Protein AF-A0A8I3A136-F1 (afdb_monomer_lite)

pLDDT: mean 84.61, std 18.62, range [38.88, 98.62]

Radius of gyration: 19.97 Å; chains: 1; bounding box: 68×51×48 Å

Sequence (182 aa):
MIVSCSNGNMYAFGVDGEDNEHCSEMWSAKNDVLVTDGSQRLMHYYNNSMSAVGVSRLRLDDQENIPSAGVVVAFAPYSEDDKTDDYFYLAVDPNEQVFYLLVCDFEDNSGSKIFLAKDPEDGAAMLMSEDLQYTVTGGKVTGCYPLTLMQGEYAAGDDYTTLSEASDSEEWDLEDDWFEEE

Secondary structure (DSSP, 8-state):
-EEEETTSBEEE--TTPPP-TTEE--EEEETTEEEEETT-PEEEEEHHHHHHHSEEEEEEE-TTTS-TTEEE-EEEEE-S-TT-S--EEEEE-TT--EEEEEEEEETT---EEEEEESSHHHHHHHHTSGGGIIIIISS-EEEEEE--B-PPP--TT-STTS--TT----------------

Structure (mmCIF, N/CA/C/O backbone):
data_AF-A0A8I3A136-F1
#
_entry.id   AF-A0A8I3A136-F1
#
loop_
_atom_site.group_PDB
_atom_site.id
_atom_site.type_symbol
_atom_site.label_atom_id
_atom_site.label_alt_id
_atom_site.label_comp_id
_atom_site.label_asym_id
_atom_site.label_entity_id
_atom_site.label_seq_id
_atom_site.pdbx_PDB_ins_code
_atom_site.Cartn_x
_atom_site.Cartn_y
_atom_site.Cartn_z
_atom_site.occupancy
_atom_site.B_iso_or_equiv
_atom_site.auth_seq_id
_atom_site.auth_comp_id
_atom_site.auth_asym_id
_atom_site.auth_atom_id
_atom_site.pdbx_PDB_model_num
ATOM 1 N N . MET A 1 1 ? 4.370 11.077 -7.916 1.00 85.06 1 MET A N 1
ATOM 2 C CA . MET A 1 1 ? 5.533 10.433 -7.272 1.00 85.06 1 MET A CA 1
ATOM 3 C C . MET A 1 1 ? 5.076 9.698 -6.020 1.00 85.06 1 MET A C 1
ATOM 5 O O . MET A 1 1 ? 4.075 10.109 -5.438 1.00 85.06 1 MET A O 1
ATOM 9 N N . ILE A 1 2 ? 5.776 8.629 -5.622 1.00 90.69 2 ILE A N 1
ATOM 10 C CA . ILE A 1 2 ? 5.591 7.999 -4.310 1.00 90.69 2 ILE A CA 1
ATOM 11 C C . ILE A 1 2 ? 6.786 8.276 -3.404 1.00 90.69 2 ILE A C 1
ATOM 13 O O . ILE A 1 2 ? 7.933 8.172 -3.833 1.00 90.69 2 ILE A O 1
ATOM 17 N N . VAL A 1 3 ? 6.504 8.600 -2.148 1.00 92.56 3 VAL A N 1
ATOM 18 C CA . VAL A 1 3 ? 7.525 8.885 -1.136 1.00 92.56 3 VAL A CA 1
ATOM 19 C C . VAL A 1 3 ? 7.260 8.069 0.119 1.00 92.56 3 VAL A C 1
ATOM 21 O O . VAL A 1 3 ? 6.113 7.760 0.460 1.00 92.56 3 VAL A O 1
ATOM 24 N N . SER A 1 4 ? 8.333 7.721 0.815 1.00 94.50 4 SER A N 1
ATOM 25 C CA . SER A 1 4 ? 8.285 7.129 2.149 1.00 94.50 4 SER A CA 1
ATOM 26 C C . SER A 1 4 ? 8.557 8.212 3.185 1.00 94.50 4 SER A C 1
ATOM 28 O O . SER A 1 4 ? 9.387 9.079 2.947 1.00 94.50 4 SER A O 1
ATOM 30 N N . CYS A 1 5 ? 7.891 8.182 4.338 1.00 93.31 5 CYS A N 1
ATOM 31 C CA . CYS A 1 5 ? 8.156 9.157 5.402 1.00 93.31 5 CYS A CA 1
ATOM 32 C C . CYS A 1 5 ? 8.587 8.488 6.709 1.00 93.31 5 CYS A C 1
ATOM 34 O O . CYS A 1 5 ? 8.329 7.303 6.934 1.00 93.31 5 CYS A O 1
ATOM 36 N N . SER A 1 6 ? 9.238 9.236 7.600 1.00 93.06 6 SER A N 1
ATOM 37 C CA . SER A 1 6 ? 9.764 8.765 8.893 1.00 93.06 6 SER A CA 1
ATOM 38 C C . SER A 1 6 ? 8.687 8.145 9.786 1.00 93.06 6 SER A C 1
ATOM 40 O O . SER A 1 6 ? 8.954 7.222 10.548 1.00 93.06 6 SER A O 1
ATOM 42 N N . ASN A 1 7 ? 7.432 8.569 9.618 1.00 92.69 7 ASN A N 1
ATOM 43 C CA . ASN A 1 7 ? 6.283 7.995 10.309 1.00 92.69 7 ASN A CA 1
ATOM 44 C C . ASN A 1 7 ? 5.901 6.585 9.826 1.00 92.69 7 ASN A C 1
ATOM 46 O O . ASN A 1 7 ? 4.939 6.034 10.355 1.00 92.69 7 ASN A O 1
ATOM 50 N N . GLY A 1 8 ? 6.592 6.029 8.826 1.00 94.69 8 GLY A N 1
ATOM 51 C CA . GLY A 1 8 ? 6.413 4.689 8.261 1.00 94.69 8 GLY A CA 1
ATOM 52 C C . GLY A 1 8 ? 5.266 4.562 7.255 1.00 94.69 8 GLY A C 1
ATOM 53 O O . GLY A 1 8 ? 4.931 3.450 6.862 1.00 94.69 8 GLY A O 1
ATOM 54 N N . ASN A 1 9 ? 4.615 5.660 6.863 1.00 95.25 9 ASN A N 1
ATOM 55 C CA . ASN A 1 9 ? 3.619 5.648 5.790 1.00 95.25 9 ASN A CA 1
ATOM 56 C C . ASN A 1 9 ? 4.279 5.887 4.428 1.00 95.25 9 ASN A C 1
ATOM 58 O O . ASN A 1 9 ? 5.312 6.555 4.325 1.00 95.25 9 ASN A O 1
ATOM 62 N N . MET A 1 10 ? 3.609 5.391 3.390 1.00 94.88 10 MET A N 1
ATOM 63 C CA . MET A 1 10 ? 3.843 5.786 2.005 1.00 94.88 10 MET A CA 1
ATOM 64 C C . MET A 1 10 ? 2.764 6.749 1.552 1.00 94.88 10 MET A C 1
ATOM 66 O O . MET A 1 10 ? 1.581 6.549 1.852 1.00 94.88 10 MET A O 1
ATOM 70 N N . TYR A 1 11 ? 3.181 7.744 0.786 1.00 94.00 11 TYR A N 1
ATOM 71 C CA . TYR A 1 11 ? 2.300 8.768 0.260 1.00 94.00 11 TYR A CA 1
ATOM 72 C C . TYR A 1 11 ? 2.483 8.936 -1.238 1.00 94.00 11 TYR A C 1
ATOM 74 O O . TYR A 1 11 ? 3.567 8.700 -1.773 1.00 94.00 11 TYR A O 1
ATOM 82 N N . ALA A 1 12 ? 1.415 9.373 -1.895 1.00 91.31 12 ALA A N 1
ATOM 83 C CA . ALA A 1 12 ? 1.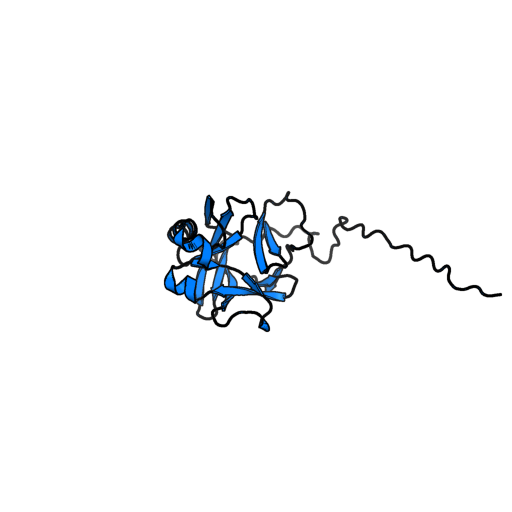449 9.813 -3.277 1.00 91.31 12 ALA A CA 1
ATOM 84 C C . ALA A 1 12 ? 1.290 11.336 -3.332 1.00 91.31 12 ALA A C 1
ATOM 86 O O . ALA A 1 12 ? 0.361 11.887 -2.744 1.00 91.31 12 ALA A O 1
ATOM 87 N N . PHE A 1 13 ? 2.182 11.999 -4.066 1.00 83.94 13 PHE A N 1
ATOM 88 C CA . PHE A 1 13 ? 2.153 13.446 -4.282 1.00 83.94 13 PHE A CA 1
ATOM 89 C C . PHE A 1 13 ? 2.316 13.787 -5.766 1.00 83.94 13 PHE A C 1
ATOM 91 O O . PHE A 1 13 ? 2.855 12.996 -6.555 1.00 83.94 13 PHE A O 1
ATOM 98 N N . GLY A 1 14 ? 1.844 14.976 -6.148 1.00 78.62 14 GLY A N 1
ATOM 99 C CA . GLY A 1 14 ? 2.209 15.588 -7.424 1.00 78.62 14 GLY A CA 1
ATOM 100 C C . GLY A 1 14 ? 3.710 15.878 -7.467 1.00 78.62 14 GLY A C 1
ATOM 101 O O . GLY A 1 14 ? 4.320 16.094 -6.427 1.00 78.62 14 GLY A O 1
ATOM 102 N N . VAL A 1 15 ? 4.301 15.852 -8.661 1.00 70.44 15 VAL A N 1
ATOM 103 C CA . VAL A 1 15 ? 5.747 16.085 -8.853 1.00 70.44 15 VAL A CA 1
ATOM 104 C C . VAL A 1 15 ? 6.178 17.514 -8.508 1.00 70.44 15 VAL A C 1
ATOM 106 O O . VAL A 1 15 ? 7.319 17.717 -8.132 1.00 70.44 15 VAL A O 1
ATOM 109 N N . ASP A 1 16 ? 5.254 18.475 -8.559 1.00 71.69 16 ASP A N 1
ATOM 110 C CA . ASP A 1 16 ? 5.488 19.881 -8.196 1.00 71.69 16 ASP A CA 1
ATOM 111 C C . ASP A 1 16 ? 5.168 20.170 -6.712 1.00 71.69 16 ASP A C 1
ATOM 113 O O . ASP A 1 16 ? 4.815 21.294 -6.347 1.00 71.69 16 ASP A O 1
ATOM 117 N N . GLY A 1 17 ? 5.162 19.134 -5.868 1.00 67.44 17 GLY A N 1
ATOM 118 C CA . GLY A 1 17 ? 4.878 19.256 -4.439 1.00 67.44 17 GLY A CA 1
ATOM 119 C C . GLY A 1 17 ? 6.014 19.931 -3.670 1.00 67.44 17 GLY A C 1
ATOM 120 O O . GLY A 1 17 ? 7.161 19.911 -4.099 1.00 67.44 17 GLY A O 1
ATOM 121 N N . GLU A 1 18 ? 5.693 20.522 -2.516 1.00 71.56 18 GLU A N 1
ATOM 122 C CA . GLU A 1 18 ? 6.720 21.006 -1.588 1.00 71.56 18 GLU A CA 1
ATOM 123 C C . GLU A 1 18 ? 7.470 19.826 -0.960 1.00 71.56 18 GLU A C 1
ATOM 125 O O . GLU A 1 18 ? 6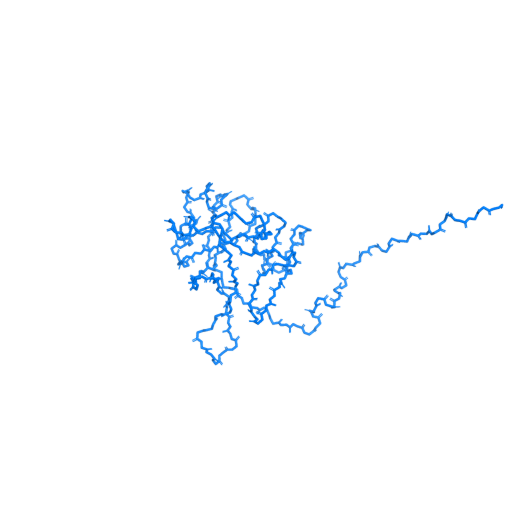.853 18.836 -0.547 1.00 71.56 18 GLU A O 1
ATOM 130 N N . ASP A 1 19 ? 8.790 19.965 -0.844 1.00 72.56 19 ASP A N 1
ATOM 131 C CA . ASP A 1 19 ? 9.620 18.996 -0.140 1.00 72.56 19 ASP A CA 1
ATOM 132 C C . ASP A 1 19 ? 9.236 18.906 1.337 1.00 72.56 19 ASP A C 1
ATOM 134 O O . ASP A 1 19 ? 8.924 19.893 2.009 1.00 72.56 19 ASP A O 1
ATOM 138 N N . ASN A 1 20 ? 9.303 17.688 1.867 1.00 78.44 20 ASN A N 1
ATOM 139 C CA . ASN A 1 20 ? 9.083 17.415 3.276 1.00 78.44 20 ASN A CA 1
ATOM 140 C C . ASN A 1 20 ? 10.331 16.746 3.847 1.00 78.44 20 ASN A C 1
ATOM 142 O O . ASN A 1 20 ? 10.662 15.632 3.456 1.00 78.44 20 ASN A O 1
ATOM 146 N N . GLU A 1 21 ? 10.979 17.393 4.817 1.00 82.56 21 GLU A N 1
ATOM 147 C CA . GLU A 1 21 ? 12.217 16.911 5.454 1.00 82.56 21 GLU A CA 1
ATOM 148 C C . GLU A 1 21 ? 12.088 15.532 6.127 1.00 82.56 21 GLU A C 1
ATOM 150 O O . GLU A 1 21 ? 13.079 14.872 6.434 1.00 82.56 21 GLU A O 1
ATOM 155 N N . HIS A 1 22 ? 10.863 15.079 6.386 1.00 86.19 22 HIS A N 1
ATOM 156 C CA . HIS A 1 22 ? 10.580 13.770 6.961 1.00 86.19 22 HIS A CA 1
ATOM 157 C C . HIS A 1 22 ? 10.207 12.725 5.915 1.00 86.19 22 HIS A C 1
ATOM 159 O O . HIS A 1 22 ? 9.903 11.594 6.299 1.00 86.19 22 HIS A O 1
ATOM 165 N N . CYS A 1 23 ? 10.201 13.079 4.634 1.00 88.88 23 CYS A N 1
ATOM 166 C CA . CYS A 1 23 ? 9.861 12.203 3.529 1.00 88.88 23 CYS A CA 1
ATOM 167 C C . CYS A 1 23 ? 11.023 12.086 2.542 1.00 88.88 23 CYS A C 1
ATOM 169 O O . CYS A 1 23 ? 11.849 12.978 2.404 1.00 88.88 23 CYS A O 1
ATOM 171 N N . SER A 1 24 ? 11.097 10.948 1.866 1.00 88.81 24 SER A N 1
ATOM 172 C CA . SER A 1 24 ? 12.133 10.639 0.896 1.00 88.81 24 SER A CA 1
ATOM 173 C C . SER A 1 24 ? 11.535 9.909 -0.297 1.00 88.81 24 SER A C 1
ATOM 175 O O . SER A 1 24 ? 10.745 8.971 -0.150 1.00 88.81 24 SER A O 1
ATOM 177 N N . GLU A 1 25 ? 11.954 10.339 -1.480 1.00 87.44 25 GLU A N 1
ATOM 178 C CA . GLU A 1 25 ? 11.702 9.696 -2.770 1.00 87.44 25 GLU A CA 1
ATOM 179 C C . GLU A 1 25 ? 12.716 8.591 -3.100 1.00 87.44 25 GLU A C 1
ATOM 181 O O . GLU A 1 25 ? 12.623 7.959 -4.148 1.00 87.44 25 GLU A O 1
ATOM 186 N N . MET A 1 26 ? 13.690 8.347 -2.218 1.00 89.06 26 MET A N 1
ATOM 187 C CA . MET A 1 26 ? 14.740 7.365 -2.460 1.00 89.06 26 MET A CA 1
ATOM 188 C C . MET A 1 26 ? 14.223 5.954 -2.207 1.00 89.06 26 MET A C 1
ATOM 190 O O . MET A 1 26 ? 13.701 5.642 -1.132 1.00 89.06 26 MET A O 1
ATOM 194 N N . TRP A 1 27 ? 14.448 5.080 -3.184 1.00 90.94 27 TRP A N 1
ATOM 195 C CA . TRP A 1 27 ? 14.058 3.678 -3.135 1.00 90.94 27 TRP A CA 1
ATOM 196 C C . TRP A 1 27 ? 15.214 2.767 -3.534 1.00 90.94 27 TRP A C 1
ATOM 198 O O . TRP A 1 27 ? 16.018 3.097 -4.404 1.00 90.94 27 TRP A O 1
ATOM 208 N N . SER A 1 28 ? 15.279 1.590 -2.919 1.00 90.38 28 SER A N 1
ATOM 209 C CA . SER A 1 28 ? 16.207 0.534 -3.304 1.00 90.38 28 SER A CA 1
ATOM 210 C C . SER A 1 28 ? 15.483 -0.526 -4.119 1.00 90.38 28 SER A C 1
ATOM 212 O O . SER A 1 28 ? 14.500 -1.125 -3.664 1.00 90.38 28 SER A O 1
ATOM 214 N N . ALA A 1 29 ? 16.009 -0.780 -5.315 1.00 87.44 29 ALA A N 1
ATOM 215 C CA . ALA A 1 29 ? 15.529 -1.820 -6.205 1.00 87.44 29 ALA A CA 1
ATOM 216 C C . ALA A 1 29 ? 16.629 -2.837 -6.527 1.00 87.44 29 ALA A C 1
ATOM 218 O O . ALA A 1 29 ? 17.820 -2.518 -6.566 1.00 87.44 29 ALA A O 1
ATOM 219 N N . LYS A 1 30 ? 16.227 -4.083 -6.784 1.00 85.00 30 LYS A N 1
ATOM 220 C CA . LYS A 1 30 ? 17.108 -5.147 -7.275 1.00 85.00 30 LYS A CA 1
ATOM 221 C C . LYS A 1 30 ? 16.389 -5.943 -8.352 1.00 85.00 30 LYS A C 1
ATOM 223 O O . LYS A 1 30 ? 15.344 -6.515 -8.069 1.00 85.00 30 LYS A O 1
ATOM 228 N N . ASN A 1 31 ? 16.988 -6.046 -9.541 1.00 84.19 31 ASN A N 1
ATOM 229 C CA . ASN A 1 31 ? 16.358 -6.671 -10.713 1.00 84.19 31 ASN A CA 1
ATOM 230 C C . ASN A 1 31 ? 14.942 -6.110 -10.950 1.00 84.19 31 ASN A C 1
ATOM 232 O O . ASN A 1 31 ? 13.989 -6.878 -11.036 1.00 84.19 31 ASN A O 1
ATOM 236 N N . ASP A 1 32 ? 14.819 -4.780 -10.928 1.00 84.06 32 ASP A N 1
ATOM 237 C CA . ASP A 1 32 ? 13.561 -4.042 -11.106 1.00 84.06 32 ASP A CA 1
ATOM 238 C C . ASP A 1 32 ? 12.472 -4.347 -10.065 1.00 84.06 32 ASP A C 1
ATOM 240 O O . ASP A 1 32 ? 11.322 -3.982 -10.246 1.00 84.06 32 ASP A O 1
ATOM 244 N N . VAL A 1 33 ? 12.822 -4.984 -8.942 1.00 88.62 33 VAL A N 1
ATOM 245 C CA . VAL A 1 33 ? 11.928 -5.186 -7.794 1.00 88.62 33 VAL A CA 1
ATOM 246 C C . VAL A 1 33 ? 12.244 -4.149 -6.724 1.00 88.62 33 VAL A C 1
ATOM 248 O O . VAL A 1 33 ? 13.374 -4.112 -6.233 1.00 88.62 33 VAL A O 1
ATOM 251 N N . LEU A 1 34 ? 11.255 -3.350 -6.321 1.00 92.12 34 LEU A N 1
ATOM 252 C CA . LEU A 1 34 ? 11.355 -2.406 -5.205 1.00 92.12 34 LEU A CA 1
ATOM 253 C C . LEU A 1 34 ? 11.293 -3.173 -3.879 1.00 92.12 34 LEU A C 1
ATOM 255 O O . LEU A 1 34 ? 10.317 -3.885 -3.622 1.00 92.12 34 LEU A O 1
ATOM 259 N N . VAL A 1 35 ? 12.308 -3.023 -3.027 1.00 89.12 35 VAL A N 1
ATOM 260 C CA . VAL A 1 35 ? 12.415 -3.808 -1.782 1.00 89.12 35 VAL A CA 1
ATOM 261 C C . VAL A 1 35 ? 12.388 -2.928 -0.536 1.00 89.12 35 VAL A C 1
ATOM 263 O O . VAL A 1 35 ? 11.701 -3.262 0.430 1.00 89.12 35 VAL A O 1
ATOM 266 N N . THR A 1 36 ? 13.118 -1.812 -0.545 1.00 93.62 36 THR A N 1
ATOM 267 C CA . THR A 1 36 ? 13.216 -0.905 0.608 1.00 93.62 36 THR A CA 1
ATOM 268 C C . THR A 1 36 ? 13.162 0.549 0.174 1.00 93.62 36 THR A C 1
ATOM 270 O O . THR A 1 36 ? 13.366 0.864 -0.998 1.00 93.62 36 THR A O 1
ATOM 273 N N . ASP A 1 37 ? 12.952 1.450 1.128 1.00 94.00 37 ASP A N 1
ATOM 274 C CA . ASP A 1 37 ? 13.274 2.863 0.929 1.00 94.00 37 ASP A CA 1
ATOM 275 C C . ASP A 1 37 ? 14.785 3.137 1.077 1.00 94.00 37 ASP A C 1
ATOM 277 O O . ASP A 1 37 ? 15.589 2.232 1.343 1.00 94.00 37 ASP A O 1
ATOM 281 N N . GLY A 1 38 ? 15.173 4.404 0.916 1.00 90.12 38 GLY A N 1
ATOM 282 C CA . GLY A 1 38 ? 16.541 4.890 1.108 1.00 90.12 38 GLY A CA 1
ATOM 283 C C . GLY A 1 38 ? 17.066 4.769 2.544 1.00 90.12 38 GLY A C 1
ATOM 284 O O . GLY A 1 38 ? 18.274 4.839 2.751 1.00 90.12 38 GLY A O 1
ATOM 285 N N . SER A 1 39 ? 16.191 4.532 3.528 1.00 92.31 39 SER A N 1
ATOM 286 C CA . SER A 1 39 ? 16.562 4.239 4.922 1.00 92.31 39 SER A CA 1
ATOM 287 C C . SER A 1 39 ? 16.652 2.735 5.210 1.00 92.31 39 SER A C 1
ATOM 289 O O . SER A 1 39 ? 16.786 2.343 6.364 1.00 92.31 39 SER A O 1
ATOM 291 N N . GLN A 1 40 ? 16.592 1.886 4.177 1.00 93.38 40 GLN A N 1
ATOM 292 C CA . GLN A 1 40 ? 16.620 0.422 4.275 1.00 93.38 40 GLN A CA 1
ATOM 293 C C . GLN A 1 40 ? 15.438 -0.193 5.046 1.00 93.38 40 GLN A C 1
ATOM 295 O O . GLN A 1 40 ? 15.510 -1.348 5.471 1.00 93.38 40 GLN A O 1
ATOM 300 N N . ARG A 1 41 ? 14.322 0.533 5.186 1.00 96.38 41 ARG A N 1
ATOM 301 C CA . ARG A 1 41 ? 13.105 0.004 5.809 1.00 96.38 41 ARG A CA 1
ATOM 302 C C . ARG A 1 41 ? 12.354 -0.886 4.831 1.00 96.38 41 ARG A C 1
ATOM 304 O O . ARG A 1 41 ? 12.234 -0.574 3.646 1.00 96.38 41 ARG A O 1
ATOM 311 N N . LEU A 1 42 ? 11.822 -1.992 5.338 1.00 96.88 42 LEU A N 1
ATOM 312 C CA . LEU A 1 42 ? 11.079 -2.971 4.553 1.00 96.88 42 LEU A CA 1
ATOM 313 C C . LEU A 1 42 ? 9.609 -2.575 4.465 1.00 96.88 42 LEU A C 1
ATOM 315 O O . LEU A 1 42 ? 8.999 -2.187 5.463 1.00 96.88 42 LEU A O 1
ATOM 319 N N . MET A 1 43 ? 9.025 -2.754 3.283 1.00 97.62 43 MET A N 1
ATOM 320 C CA . MET A 1 43 ? 7.581 -2.659 3.110 1.00 97.62 43 MET A CA 1
ATOM 321 C C . MET A 1 43 ? 6.895 -3.882 3.722 1.00 97.62 43 MET A C 1
ATOM 323 O O . MET A 1 43 ? 7.313 -5.022 3.510 1.00 97.62 43 MET 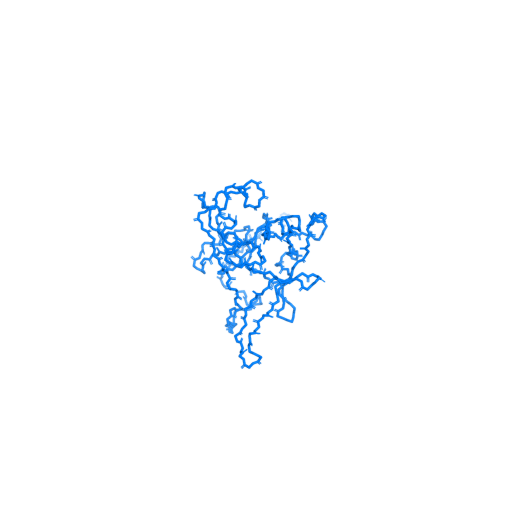A O 1
ATOM 327 N N . HIS A 1 44 ? 5.811 -3.665 4.459 1.00 98.12 44 HIS A N 1
ATOM 328 C CA . HIS A 1 44 ? 4.976 -4.737 4.991 1.00 98.12 44 HIS A CA 1
ATOM 329 C C . HIS A 1 44 ? 3.504 -4.341 5.054 1.00 98.12 44 HIS A C 1
ATOM 331 O O . HIS A 1 44 ? 3.149 -3.159 5.095 1.00 98.12 44 HIS A O 1
ATOM 337 N N . TYR A 1 45 ? 2.647 -5.357 5.074 1.00 98.31 45 TYR A N 1
ATOM 338 C CA . TYR A 1 45 ? 1.221 -5.210 5.334 1.00 98.31 45 TYR A CA 1
ATOM 339 C C . TYR A 1 45 ? 0.788 -6.078 6.509 1.00 98.31 45 TYR A C 1
ATOM 341 O O . TYR A 1 45 ? 1.426 -7.068 6.859 1.00 98.31 45 TYR A O 1
ATOM 349 N N . TYR A 1 46 ? -0.354 -5.748 7.098 1.00 98.00 46 TYR A N 1
ATOM 350 C CA . TYR A 1 46 ? -0.944 -6.524 8.183 1.00 98.00 46 TYR A CA 1
ATOM 351 C C . TYR A 1 46 ? -1.835 -7.647 7.643 1.00 98.00 46 TYR A C 1
ATOM 353 O O . TYR A 1 46 ? -2.880 -7.396 7.030 1.00 98.00 46 TYR A O 1
ATOM 361 N N . ASN A 1 47 ? -1.452 -8.899 7.896 1.00 97.88 47 ASN A N 1
ATOM 362 C CA . ASN A 1 47 ? -2.163 -10.078 7.408 1.00 97.88 47 ASN A CA 1
ATOM 363 C C . ASN A 1 47 ? -3.536 -10.267 8.066 1.00 97.88 47 ASN A C 1
ATOM 365 O O . ASN A 1 47 ? -4.468 -10.766 7.440 1.00 97.88 47 ASN A O 1
ATOM 369 N N . ASN A 1 48 ? -3.716 -9.840 9.315 1.00 97.00 48 ASN A N 1
ATOM 370 C CA . ASN A 1 48 ? -5.010 -9.927 9.995 1.00 97.00 48 ASN A CA 1
ATOM 371 C C . ASN A 1 48 ? -6.091 -9.082 9.297 1.00 97.00 48 ASN A C 1
ATOM 373 O O . ASN A 1 48 ? -7.206 -9.569 9.137 1.00 97.00 48 ASN A O 1
ATOM 377 N N . SER A 1 49 ? -5.785 -7.864 8.834 1.00 97.50 49 SER A N 1
ATOM 378 C CA . SER A 1 49 ? -6.755 -7.080 8.056 1.00 97.50 49 SER A CA 1
ATOM 379 C C . SER A 1 49 ? -6.893 -7.614 6.630 1.00 97.50 49 SER A C 1
ATOM 381 O O . SER A 1 49 ? -8.012 -7.795 6.154 1.00 97.50 49 SER A O 1
ATOM 383 N N . MET A 1 50 ? -5.779 -7.970 5.979 1.00 98.19 50 MET A N 1
ATOM 384 C CA . MET A 1 50 ? -5.804 -8.497 4.610 1.00 98.19 50 MET A CA 1
ATOM 385 C C . MET A 1 50 ? -6.632 -9.787 4.497 1.00 98.19 50 MET A C 1
ATOM 387 O O . MET A 1 50 ? -7.387 -9.995 3.544 1.00 98.19 50 MET A O 1
ATOM 391 N N . SER A 1 51 ? -6.524 -10.675 5.484 1.00 97.38 51 SER A N 1
ATOM 392 C CA . SER A 1 51 ? -7.305 -11.913 5.537 1.00 97.38 51 SER A CA 1
ATOM 393 C C . SER A 1 51 ? -8.771 -11.674 5.900 1.00 97.38 51 SER A C 1
ATOM 395 O O . SER A 1 51 ? -9.629 -12.321 5.304 1.00 97.38 51 SER A O 1
ATOM 397 N N . ALA A 1 52 ? -9.064 -10.743 6.814 1.00 97.38 52 ALA A N 1
ATOM 398 C CA . ALA A 1 52 ? -10.421 -10.499 7.298 1.00 97.38 52 ALA A CA 1
ATOM 399 C C . ALA A 1 52 ? -11.289 -9.688 6.326 1.00 97.38 52 ALA A C 1
ATOM 401 O O . ALA A 1 52 ? -12.453 -10.026 6.131 1.00 97.38 52 ALA A O 1
ATOM 402 N N . VAL A 1 53 ? -10.737 -8.622 5.740 1.00 97.62 53 VAL A N 1
ATOM 403 C CA . VAL A 1 53 ? -11.501 -7.638 4.946 1.00 97.62 53 VAL A CA 1
ATOM 404 C C . VAL A 1 53 ? -10.906 -7.369 3.564 1.00 97.62 53 VAL A C 1
ATOM 406 O O . VAL A 1 53 ? -11.420 -6.539 2.827 1.00 97.62 53 VAL A O 1
ATOM 409 N N . GLY A 1 54 ? -9.830 -8.066 3.188 1.00 98.12 54 GLY A N 1
ATOM 410 C CA . GLY A 1 54 ? -9.251 -7.969 1.844 1.00 98.12 54 GLY A CA 1
ATOM 411 C C . GLY A 1 54 ? -8.422 -6.714 1.580 1.00 98.12 54 GLY A C 1
ATOM 412 O O . GLY A 1 54 ? -7.959 -6.544 0.456 1.00 98.12 54 GLY A O 1
ATOM 413 N N . VAL A 1 55 ? -8.204 -5.875 2.598 1.00 98.62 55 VAL A N 1
ATOM 414 C CA . VAL A 1 55 ? -7.391 -4.655 2.519 1.00 98.62 55 VAL A CA 1
ATOM 415 C C . VAL A 1 55 ? -6.456 -4.520 3.717 1.00 98.62 55 VAL A C 1
ATOM 417 O O . VAL A 1 55 ? -6.706 -5.057 4.803 1.00 98.62 55 VAL A O 1
ATOM 420 N N . SER A 1 56 ? -5.352 -3.801 3.541 1.00 98.44 56 SER A N 1
ATOM 421 C CA . SER A 1 56 ? -4.382 -3.572 4.608 1.00 98.44 56 SER A CA 1
ATOM 422 C C . SER A 1 56 ? -3.615 -2.268 4.442 1.00 98.44 56 SER A C 1
ATOM 424 O O . SER A 1 56 ? -3.415 -1.789 3.325 1.00 98.44 56 SER A O 1
ATOM 426 N N . ARG A 1 57 ? -3.155 -1.710 5.570 1.00 97.12 57 ARG A N 1
ATOM 427 C CA . ARG A 1 57 ? -2.156 -0.633 5.560 1.00 97.12 57 ARG A CA 1
ATOM 428 C C . ARG A 1 57 ? -0.879 -1.162 4.929 1.00 97.12 57 ARG A C 1
ATOM 430 O O . ARG A 1 57 ? -0.432 -2.243 5.307 1.00 97.12 57 ARG A O 1
ATOM 437 N N . LEU A 1 58 ? -0.282 -0.360 4.058 1.00 97.75 58 LEU A N 1
ATOM 438 C CA . LEU A 1 58 ? 1.100 -0.536 3.648 1.00 97.75 58 LEU A CA 1
ATOM 439 C C . LEU A 1 58 ? 1.987 0.354 4.517 1.00 97.75 58 LEU A C 1
ATOM 441 O O . LEU A 1 58 ? 1.702 1.540 4.703 1.00 97.75 58 LEU A O 1
ATOM 445 N N . ARG A 1 59 ? 3.035 -0.230 5.089 1.00 97.19 59 ARG A N 1
ATOM 446 C CA . ARG A 1 59 ? 3.927 0.440 6.034 1.00 97.19 59 ARG A CA 1
ATOM 447 C C . ARG A 1 59 ? 5.379 0.136 5.715 1.00 97.19 59 ARG A C 1
ATOM 449 O O . ARG A 1 59 ? 5.672 -0.921 5.168 1.00 97.19 59 ARG A O 1
ATOM 456 N N . LEU A 1 60 ? 6.264 1.051 6.097 1.00 97.38 60 LEU A N 1
ATOM 457 C CA . LEU A 1 60 ? 7.703 0.833 6.137 1.00 97.38 60 LEU A CA 1
ATOM 458 C C . LEU A 1 60 ? 8.182 0.841 7.575 1.00 97.38 60 LEU A C 1
ATOM 460 O O . LEU A 1 60 ? 7.940 1.807 8.297 1.00 97.38 60 LEU A O 1
ATOM 464 N N . ASP A 1 61 ? 8.899 -0.208 7.950 1.00 97.31 61 ASP A N 1
ATOM 465 C CA . ASP A 1 61 ? 9.541 -0.331 9.252 1.00 97.31 61 ASP A CA 1
ATOM 466 C C . ASP A 1 61 ? 10.867 -1.090 9.111 1.00 97.31 61 ASP A C 1
ATOM 468 O O . ASP A 1 61 ? 11.094 -1.824 8.142 1.00 97.31 61 ASP A O 1
ATOM 472 N N . ASP A 1 62 ? 11.751 -0.929 10.094 1.00 96.19 62 ASP A N 1
ATOM 473 C CA . ASP A 1 62 ? 12.920 -1.799 10.221 1.00 96.19 62 ASP A CA 1
ATOM 474 C C . ASP A 1 62 ? 12.469 -3.237 10.461 1.00 96.19 62 ASP A C 1
ATOM 476 O O . ASP A 1 62 ? 11.467 -3.477 11.137 1.00 96.19 62 ASP A O 1
ATOM 480 N N . GLN A 1 63 ? 13.247 -4.208 9.982 1.00 93.31 63 GLN A N 1
ATOM 481 C CA . GLN A 1 63 ? 12.914 -5.630 10.110 1.00 93.31 63 GLN A CA 1
ATOM 482 C C . GLN A 1 63 ? 12.576 -6.046 11.554 1.00 93.31 63 GLN A C 1
ATOM 484 O O . GLN A 1 63 ? 11.684 -6.864 11.769 1.00 93.31 63 GLN A O 1
ATOM 489 N N . GLU A 1 64 ? 13.273 -5.480 12.540 1.00 95.38 64 GLU A N 1
ATOM 490 C CA . GLU A 1 64 ? 13.080 -5.773 13.966 1.00 95.38 64 GLU A CA 1
ATOM 491 C C . GLU A 1 64 ? 11.792 -5.161 14.545 1.00 95.38 64 GLU A C 1
ATOM 493 O O . GLU A 1 64 ? 11.288 -5.635 15.564 1.00 95.38 64 GLU A O 1
ATOM 498 N N . ASN A 1 65 ? 11.245 -4.136 13.885 1.00 96.50 65 ASN A N 1
ATOM 499 C CA . ASN A 1 65 ? 10.063 -3.385 14.305 1.00 96.50 65 ASN A CA 1
ATOM 500 C C . ASN A 1 65 ? 8.773 -3.858 13.613 1.00 96.50 65 ASN A C 1
ATOM 502 O O . ASN A 1 65 ? 7.680 -3.457 14.022 1.00 96.50 65 ASN A O 1
ATOM 506 N N . ILE A 1 66 ? 8.873 -4.731 12.603 1.00 96.94 66 ILE A N 1
ATOM 507 C CA . ILE A 1 66 ? 7.705 -5.309 11.931 1.00 96.94 66 ILE A CA 1
ATOM 508 C C . ILE A 1 66 ? 6.910 -6.162 12.937 1.00 96.94 66 ILE A C 1
ATOM 510 O O . ILE A 1 66 ? 7.443 -7.122 13.503 1.00 96.94 66 ILE A O 1
ATOM 514 N N . PRO A 1 67 ? 5.618 -5.861 13.169 1.00 95.81 67 PRO A N 1
ATOM 515 C CA . PRO A 1 67 ? 4.795 -6.630 14.098 1.00 95.81 67 PRO A CA 1
ATOM 516 C C . PRO A 1 67 ? 4.614 -8.084 13.653 1.00 95.81 67 PRO A C 1
ATOM 518 O O . PRO A 1 67 ? 4.690 -8.398 12.472 1.00 95.81 67 PRO A O 1
ATOM 521 N N . SER A 1 68 ? 4.246 -8.979 14.572 1.00 95.31 68 SER A N 1
ATOM 522 C CA . SER A 1 68 ? 4.047 -10.408 14.257 1.00 95.31 68 SER A CA 1
ATOM 523 C C . SER A 1 68 ? 2.944 -10.693 13.229 1.00 95.31 68 SER A C 1
ATOM 525 O O . SER A 1 68 ? 2.949 -11.745 12.596 1.00 95.31 68 SER A O 1
ATOM 527 N N . ALA A 1 69 ? 1.985 -9.776 13.077 1.00 94.38 69 ALA A N 1
ATOM 528 C CA . ALA A 1 69 ? 0.955 -9.836 12.041 1.00 94.38 69 ALA A CA 1
ATOM 529 C C . ALA A 1 69 ? 1.404 -9.216 10.704 1.00 94.38 69 ALA A C 1
ATOM 531 O O . ALA A 1 69 ? 0.647 -9.279 9.736 1.00 94.38 69 ALA A O 1
ATOM 532 N N . GLY A 1 70 ? 2.582 -8.593 10.667 1.00 97.38 70 GLY A N 1
ATOM 533 C CA . GLY A 1 70 ? 3.185 -7.990 9.489 1.00 97.38 70 GLY A CA 1
ATOM 534 C C . GLY A 1 70 ? 3.781 -9.048 8.567 1.00 97.38 70 GLY A C 1
ATOM 535 O O . GLY A 1 70 ? 4.464 -9.970 9.013 1.00 97.38 70 GLY A O 1
ATO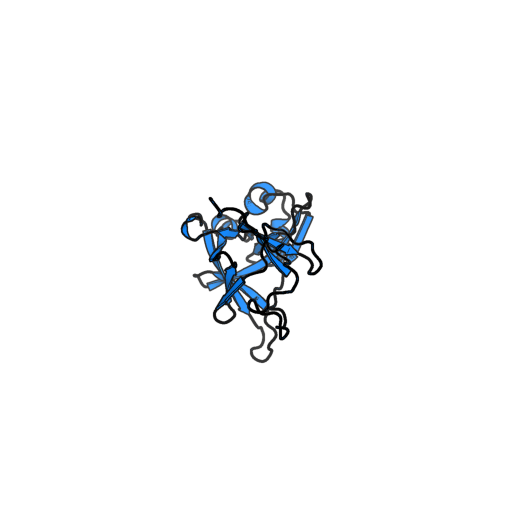M 536 N N . VAL A 1 71 ? 3.517 -8.913 7.275 1.00 98.25 71 VAL A N 1
ATOM 537 C CA . VAL A 1 71 ? 4.102 -9.732 6.215 1.00 98.25 71 VAL A CA 1
ATOM 538 C C . VAL A 1 71 ? 4.831 -8.791 5.273 1.00 98.25 71 VAL A C 1
ATOM 540 O O . VAL A 1 71 ? 4.239 -7.842 4.757 1.00 98.25 71 VAL A O 1
ATOM 543 N N . VAL A 1 72 ? 6.129 -9.037 5.096 1.00 97.69 72 VAL A N 1
ATOM 544 C CA . VAL A 1 72 ? 6.972 -8.269 4.174 1.00 97.69 72 VAL A CA 1
ATOM 545 C C . VAL A 1 72 ? 6.426 -8.418 2.761 1.00 97.69 72 VAL A C 1
ATOM 547 O O . VAL A 1 72 ? 5.968 -9.491 2.381 1.00 97.69 72 VAL A O 1
ATOM 550 N N . VAL A 1 73 ? 6.481 -7.345 1.990 1.00 97.75 73 VAL A N 1
ATOM 551 C CA . VAL A 1 73 ? 6.021 -7.306 0.606 1.00 97.75 73 VAL A CA 1
ATOM 552 C C . VAL A 1 73 ? 7.050 -6.559 -0.230 1.00 97.75 73 VAL A C 1
ATOM 554 O O . VAL A 1 73 ? 7.728 -5.666 0.269 1.00 97.75 73 VAL A O 1
ATOM 557 N N . ALA A 1 74 ? 7.185 -6.931 -1.495 1.00 96.94 74 ALA A N 1
ATOM 558 C CA . ALA A 1 74 ? 8.008 -6.212 -2.458 1.00 96.94 74 ALA A CA 1
ATOM 559 C C . ALA A 1 74 ? 7.134 -5.741 -3.617 1.00 96.94 74 ALA A C 1
ATOM 561 O O . ALA A 1 74 ? 6.103 -6.355 -3.896 1.00 96.94 74 ALA A O 1
ATOM 562 N N . PHE A 1 75 ? 7.531 -4.671 -4.302 1.00 96.31 75 PHE A N 1
ATOM 563 C CA . PHE A 1 75 ? 6.865 -4.300 -5.546 1.00 96.31 75 PHE A CA 1
ATOM 564 C C . PHE A 1 75 ? 7.615 -4.920 -6.712 1.00 96.31 75 PHE A C 1
ATOM 566 O O . PHE A 1 75 ? 8.751 -4.548 -6.992 1.00 96.31 75 PHE A O 1
ATOM 573 N N . ALA A 1 76 ? 6.977 -5.877 -7.373 1.00 94.06 76 ALA A N 1
ATOM 574 C CA . ALA A 1 76 ? 7.523 -6.560 -8.531 1.00 94.06 76 ALA A CA 1
ATOM 575 C C . ALA A 1 76 ? 6.910 -5.990 -9.818 1.00 94.06 76 ALA A C 1
ATOM 577 O O . ALA A 1 76 ? 5.717 -5.666 -9.828 1.00 94.06 76 ALA A O 1
ATOM 578 N N . PRO A 1 77 ? 7.697 -5.879 -10.898 1.00 91.88 77 PRO A N 1
ATOM 579 C CA . PRO A 1 77 ? 7.193 -5.436 -12.181 1.00 91.88 77 PRO A CA 1
ATOM 580 C C . PRO A 1 77 ? 6.304 -6.530 -12.775 1.00 91.88 77 PRO A C 1
ATOM 582 O O . PRO A 1 77 ? 6.622 -7.721 -12.730 1.00 91.88 77 PRO A O 1
ATOM 585 N N . TYR A 1 78 ? 5.179 -6.116 -13.337 1.00 89.75 78 TYR A N 1
ATOM 586 C CA . TYR A 1 78 ? 4.229 -6.957 -14.037 1.00 89.75 78 TYR A CA 1
ATOM 587 C C . TYR A 1 78 ? 3.956 -6.364 -15.417 1.00 89.75 78 TYR A C 1
ATOM 589 O O . TYR A 1 78 ? 3.691 -5.168 -15.549 1.00 89.75 78 TYR A O 1
ATOM 597 N N . SER A 1 79 ? 4.008 -7.220 -16.435 1.00 85.50 79 SER A N 1
ATOM 598 C CA . SER A 1 79 ? 3.639 -6.899 -17.811 1.00 85.50 79 SER A CA 1
ATOM 599 C C . SER A 1 79 ? 2.622 -7.924 -18.308 1.00 85.50 79 SER A C 1
ATOM 601 O O . SER A 1 79 ? 2.744 -9.118 -18.026 1.00 85.50 79 SER A O 1
ATOM 603 N N . GLU A 1 80 ? 1.605 -7.459 -19.035 1.00 75.94 80 GLU A N 1
ATOM 604 C CA . GLU A 1 80 ? 0.624 -8.336 -19.688 1.00 75.94 80 GLU A CA 1
ATOM 605 C C . GLU A 1 80 ? 1.166 -8.956 -20.988 1.00 75.94 80 GLU A C 1
ATOM 607 O O . GLU A 1 80 ? 0.718 -10.033 -21.388 1.00 75.94 80 GLU A O 1
ATOM 612 N N . ASP A 1 81 ? 2.127 -8.298 -21.649 1.00 76.50 81 ASP A N 1
ATOM 613 C CA . ASP A 1 81 ? 2.803 -8.801 -22.847 1.00 76.50 81 ASP A CA 1
ATOM 614 C C . ASP A 1 81 ? 4.320 -8.647 -22.694 1.00 76.50 81 ASP A C 1
ATOM 616 O O . ASP A 1 81 ? 4.854 -7.541 -22.678 1.00 76.50 81 ASP A O 1
ATOM 620 N N . ASP A 1 82 ? 5.039 -9.771 -22.700 1.00 68.38 82 ASP A N 1
ATOM 621 C CA . ASP A 1 82 ? 6.510 -9.826 -22.656 1.00 68.38 82 ASP A CA 1
ATOM 622 C C . ASP A 1 82 ? 7.201 -9.097 -23.835 1.00 68.38 82 ASP A C 1
ATOM 624 O O . ASP A 1 82 ? 8.428 -9.091 -23.941 1.00 68.38 82 ASP A O 1
ATOM 628 N N . LYS A 1 83 ? 6.429 -8.545 -24.782 1.00 65.19 83 LYS A N 1
ATOM 629 C CA . LYS A 1 83 ? 6.909 -7.788 -25.947 1.00 65.19 83 LYS A CA 1
ATOM 630 C C . LYS A 1 83 ? 6.843 -6.272 -25.779 1.00 65.19 83 LYS A C 1
ATOM 632 O O . LYS A 1 83 ? 7.306 -5.575 -26.683 1.00 65.19 83 LYS A O 1
ATOM 637 N N . THR A 1 84 ? 6.241 -5.767 -24.706 1.00 66.00 84 THR A N 1
ATOM 638 C CA . THR A 1 84 ? 6.217 -4.335 -24.395 1.00 66.00 84 THR A CA 1
ATOM 639 C C . THR A 1 84 ? 7.116 -4.051 -23.205 1.00 66.00 84 THR A C 1
ATOM 641 O O . THR A 1 84 ? 7.084 -4.781 -22.218 1.00 66.00 84 THR A O 1
ATOM 644 N N . ASP A 1 85 ? 7.870 -2.956 -23.282 1.00 68.25 85 ASP A N 1
ATOM 645 C CA . ASP A 1 85 ? 8.633 -2.430 -22.144 1.00 68.25 85 ASP A CA 1
ATOM 646 C C . ASP A 1 85 ? 7.716 -1.741 -21.109 1.00 68.25 85 ASP A C 1
ATOM 648 O O . ASP A 1 85 ? 8.177 -1.297 -20.060 1.00 68.25 85 ASP A O 1
ATOM 652 N N . ASP A 1 86 ? 6.410 -1.669 -21.386 1.00 75.38 86 ASP A N 1
ATOM 653 C CA . ASP A 1 86 ? 5.399 -1.170 -20.462 1.00 75.38 86 ASP A CA 1
ATOM 654 C C . ASP A 1 86 ? 5.147 -2.205 -19.357 1.00 75.38 86 ASP A C 1
ATOM 656 O O . ASP A 1 86 ? 4.524 -3.244 -19.582 1.00 75.38 86 ASP A O 1
ATOM 660 N N . TYR A 1 87 ? 5.610 -1.904 -18.146 1.00 84.56 87 TYR A N 1
ATOM 661 C CA . TYR A 1 87 ? 5.281 -2.657 -16.941 1.00 84.56 87 TYR A CA 1
ATOM 662 C C . TYR A 1 87 ? 4.745 -1.730 -15.857 1.00 84.56 87 TYR A C 1
ATOM 664 O O . TYR A 1 87 ? 5.035 -0.532 -15.812 1.00 84.56 87 TYR A O 1
ATOM 672 N N . PHE A 1 88 ? 3.978 -2.310 -14.945 1.00 90.50 88 PHE A N 1
ATOM 673 C CA . PHE A 1 88 ? 3.562 -1.647 -13.723 1.00 90.50 88 PHE A CA 1
ATOM 674 C C . PHE A 1 88 ? 3.871 -2.512 -12.513 1.00 90.50 88 PHE A C 1
ATOM 676 O O . PHE A 1 88 ? 4.008 -3.727 -12.599 1.00 90.50 88 PHE A O 1
ATOM 683 N N . TYR A 1 89 ? 3.992 -1.872 -11.365 1.00 93.69 89 TYR A N 1
ATOM 684 C CA . TYR A 1 89 ? 4.321 -2.543 -10.125 1.00 93.69 89 TYR A CA 1
ATOM 685 C C . TYR A 1 89 ? 3.083 -3.142 -9.459 1.00 93.69 89 TYR A C 1
ATOM 687 O O . TYR A 1 89 ? 2.064 -2.470 -9.279 1.00 93.69 89 TYR A O 1
ATOM 695 N N . LEU A 1 90 ? 3.213 -4.394 -9.028 1.00 95.88 90 LEU A N 1
ATOM 696 C CA . LEU A 1 90 ? 2.279 -5.081 -8.141 1.00 95.88 90 LEU A CA 1
ATOM 697 C C . LEU A 1 90 ? 2.981 -5.459 -6.842 1.00 95.88 90 LEU A C 1
ATOM 699 O O . LEU A 1 90 ? 4.178 -5.740 -6.825 1.00 95.88 90 LEU A O 1
ATOM 703 N N . ALA A 1 91 ? 2.230 -5.496 -5.747 1.00 97.69 91 ALA A N 1
ATOM 704 C CA . ALA A 1 91 ? 2.763 -5.898 -4.457 1.00 97.69 91 ALA A CA 1
ATOM 705 C C . ALA A 1 91 ? 2.717 -7.428 -4.327 1.00 97.69 91 ALA A C 1
ATOM 707 O O . ALA A 1 91 ? 1.649 -8.022 -4.462 1.00 97.69 91 ALA A O 1
ATOM 708 N N . VAL A 1 92 ? 3.862 -8.064 -4.073 1.00 97.81 92 VAL A N 1
ATOM 709 C CA . VAL A 1 92 ? 4.005 -9.525 -3.995 1.00 97.81 92 VAL A CA 1
ATOM 710 C C . VAL A 1 92 ? 4.629 -9.928 -2.663 1.00 97.81 92 VAL A C 1
ATOM 712 O O . VAL A 1 92 ? 5.663 -9.385 -2.262 1.00 97.81 92 VAL A O 1
ATOM 715 N N . ASP A 1 93 ? 3.989 -10.862 -1.959 1.00 97.31 93 ASP A N 1
ATOM 716 C CA . ASP A 1 93 ? 4.474 -11.392 -0.681 1.00 97.31 93 ASP A CA 1
ATOM 717 C C . ASP A 1 93 ? 5.330 -12.675 -0.852 1.00 97.31 93 ASP A C 1
ATOM 719 O O . ASP A 1 93 ? 5.391 -13.258 -1.938 1.00 97.31 93 ASP A O 1
ATOM 723 N N . PRO A 1 94 ? 5.987 -13.170 0.217 1.00 96.38 94 PRO A N 1
ATOM 724 C CA . PRO A 1 94 ? 6.764 -14.411 0.185 1.00 96.38 94 PRO A CA 1
ATOM 725 C C . PRO A 1 94 ? 5.970 -15.687 -0.128 1.00 96.38 94 PRO A C 1
ATOM 727 O O . PRO A 1 94 ? 6.581 -16.726 -0.366 1.00 96.38 94 PRO A O 1
ATOM 730 N N . ASN A 1 95 ? 4.636 -15.639 -0.087 1.00 96.06 95 ASN A N 1
ATOM 731 C CA . ASN A 1 95 ? 3.751 -16.746 -0.447 1.00 96.06 95 ASN A CA 1
ATOM 732 C C . ASN A 1 95 ? 3.213 -16.607 -1.881 1.00 96.06 95 ASN A C 1
ATOM 734 O O . ASN A 1 95 ? 2.259 -17.301 -2.234 1.00 96.06 95 ASN A O 1
ATOM 738 N N . GLU A 1 96 ? 3.802 -15.714 -2.685 1.00 95.31 96 GLU A N 1
ATOM 739 C CA . GLU A 1 96 ? 3.409 -15.425 -4.068 1.00 95.31 96 GLU A CA 1
ATOM 740 C C . GLU A 1 96 ? 1.977 -14.867 -4.186 1.00 95.31 96 GLU A C 1
ATOM 742 O O . GLU A 1 96 ? 1.345 -14.939 -5.242 1.00 95.31 96 GLU A O 1
ATOM 747 N N . GLN A 1 97 ? 1.444 -14.286 -3.104 1.00 97.50 97 GLN A N 1
ATOM 748 C CA . GLN A 1 97 ? 0.187 -13.551 -3.149 1.00 97.50 97 GLN A CA 1
ATOM 749 C C . GLN A 1 97 ? 0.419 -12.182 -3.774 1.00 97.50 97 GLN A C 1
ATOM 751 O O . GLN A 1 97 ? 1.318 -11.445 -3.371 1.00 97.50 97 GLN A O 1
ATOM 756 N N . VAL A 1 98 ? -0.430 -11.847 -4.742 1.00 97.44 98 VAL A N 1
ATOM 757 C CA . VAL A 1 98 ? -0.398 -10.578 -5.467 1.00 97.44 98 VAL A CA 1
ATOM 758 C C . VAL A 1 98 ? -1.474 -9.650 -4.915 1.00 97.44 98 VAL A C 1
ATOM 760 O O . VAL A 1 98 ? -2.622 -10.061 -4.728 1.00 97.44 98 VAL A O 1
ATOM 763 N N . PHE A 1 99 ? -1.105 -8.395 -4.680 1.00 98.31 99 PHE A N 1
ATOM 764 C CA . PHE A 1 99 ? -1.984 -7.342 -4.191 1.00 98.31 99 PHE A CA 1
ATOM 765 C C . PHE A 1 99 ? -1.871 -6.083 -5.051 1.00 98.31 99 PHE A C 1
ATOM 767 O O . PHE A 1 99 ? -0.811 -5.747 -5.586 1.00 98.31 99 PHE A O 1
ATOM 774 N N . TYR A 1 100 ? -2.983 -5.361 -5.131 1.00 98.00 100 TYR A N 1
ATOM 775 C CA . TYR A 1 100 ? -3.106 -4.098 -5.844 1.00 98.00 100 TYR A CA 1
ATOM 776 C C . TYR A 1 100 ? -2.845 -2.934 -4.900 1.00 98.00 100 TYR A C 1
ATOM 778 O O . TYR A 1 100 ? -3.268 -2.953 -3.741 1.00 98.00 100 TYR A O 1
ATOM 786 N N . LEU A 1 101 ? -2.166 -1.912 -5.411 1.00 97.81 101 LEU A N 1
ATOM 787 C CA . LEU A 1 101 ? -1.928 -0.678 -4.683 1.00 97.81 101 LEU A CA 1
ATOM 788 C C . LEU A 1 101 ? -3.144 0.231 -4.834 1.00 97.81 101 LEU A C 1
ATOM 790 O O . LEU A 1 101 ? -3.669 0.413 -5.932 1.00 97.81 101 LEU A O 1
ATOM 794 N N . LEU A 1 102 ? -3.563 0.830 -3.729 1.00 98.19 102 LEU A N 1
ATOM 795 C CA . LEU A 1 102 ? -4.624 1.826 -3.683 1.00 98.19 102 LEU A CA 1
ATOM 796 C C . LEU A 1 102 ? -4.077 3.107 -3.067 1.00 98.19 102 LEU A C 1
ATOM 798 O O . LEU A 1 102 ? -3.342 3.046 -2.085 1.00 98.19 102 LEU A O 1
ATOM 802 N N . VAL A 1 103 ? -4.460 4.259 -3.604 1.00 97.38 103 VAL A N 1
ATOM 803 C CA . VAL A 1 103 ? -4.199 5.570 -3.001 1.00 97.38 103 VAL A CA 1
ATOM 804 C C . VAL A 1 103 ? -5.495 6.125 -2.432 1.00 97.38 103 VAL A C 1
ATOM 806 O O . VAL A 1 103 ? -6.521 6.096 -3.108 1.00 97.38 103 VAL A O 1
ATOM 809 N N . CYS A 1 104 ? -5.454 6.613 -1.195 1.00 97.62 104 CYS A N 1
ATOM 810 C CA . CYS A 1 104 ? -6.630 7.136 -0.511 1.00 97.62 104 CYS A CA 1
ATOM 811 C C . CYS A 1 104 ? -6.396 8.529 0.066 1.00 97.62 104 CYS A C 1
ATOM 813 O O . CYS A 1 104 ? -5.414 8.759 0.778 1.00 97.62 104 CYS A O 1
ATOM 815 N N . ASP A 1 105 ? -7.356 9.412 -0.186 1.00 96.69 105 ASP A N 1
ATOM 816 C CA . ASP A 1 105 ? -7.425 10.772 0.334 1.00 96.69 105 ASP A CA 1
ATOM 817 C C . ASP A 1 105 ? -8.201 10.813 1.650 1.00 96.69 105 ASP A C 1
ATOM 819 O O . ASP A 1 105 ? -9.111 10.015 1.891 1.00 96.69 105 ASP A O 1
ATOM 823 N N . PHE A 1 106 ? -7.848 11.768 2.506 1.00 95.81 106 PHE A N 1
ATOM 824 C CA . PHE A 1 106 ? -8.410 11.907 3.846 1.00 95.81 106 PHE A CA 1
ATOM 825 C C . PHE A 1 106 ? -9.065 13.273 4.033 1.00 95.81 106 PHE A C 1
ATOM 827 O O . PHE A 1 106 ? -8.573 14.283 3.536 1.00 95.81 106 PHE A O 1
ATOM 834 N N . GLU A 1 107 ? -10.153 13.311 4.806 1.00 95.19 107 GLU A N 1
ATOM 835 C CA . GLU A 1 107 ? -10.919 14.538 5.082 1.00 95.19 107 GLU A CA 1
ATOM 836 C C . GLU A 1 107 ? -10.083 15.616 5.792 1.00 95.19 107 GLU A C 1
ATOM 838 O O . GLU A 1 107 ? -10.309 16.810 5.605 1.00 95.19 107 GLU A O 1
ATOM 843 N N . ASP A 1 108 ? -9.097 15.200 6.587 1.00 92.69 108 ASP A N 1
ATOM 844 C CA . ASP A 1 108 ? -8.204 16.081 7.341 1.00 92.69 108 ASP A CA 1
ATOM 845 C C . ASP A 1 108 ? -7.001 16.593 6.530 1.00 92.69 108 ASP A C 1
ATOM 847 O O . ASP A 1 108 ? -6.156 17.299 7.078 1.00 92.69 108 ASP A O 1
ATOM 851 N N . ASN A 1 109 ? -6.915 16.254 5.239 1.00 86.44 109 ASN A N 1
ATOM 852 C CA . ASN A 1 109 ? -5.781 16.560 4.364 1.00 86.44 109 ASN A CA 1
ATOM 853 C C . ASN A 1 109 ? -4.429 16.053 4.897 1.00 86.44 109 ASN A C 1
ATOM 855 O O . ASN A 1 109 ? -3.386 16.627 4.595 1.00 86.44 109 ASN A O 1
ATOM 859 N N . SER A 1 110 ? -4.407 14.945 5.644 1.00 87.31 110 SER A N 1
ATOM 860 C CA . SER A 1 110 ? -3.173 14.313 6.147 1.00 87.31 110 SER A CA 1
ATOM 861 C C . SER A 1 110 ? -2.316 13.617 5.070 1.00 87.31 110 SER A C 1
ATOM 863 O O . SER A 1 110 ? -1.544 12.708 5.386 1.00 87.31 110 SER A O 1
ATOM 865 N N . GLY A 1 111 ? -2.464 14.016 3.804 1.00 89.25 111 GLY A N 1
ATOM 866 C CA . GLY A 1 111 ? -1.818 13.424 2.635 1.00 89.25 111 GLY A CA 1
ATOM 867 C C . GLY A 1 111 ? -2.466 12.121 2.157 1.00 89.25 111 GLY A C 1
ATOM 868 O O . GLY A 1 111 ? -3.026 11.349 2.949 1.00 89.25 111 GLY A O 1
ATOM 869 N N . SER A 1 112 ? -2.352 11.880 0.848 1.00 94.56 112 SER A N 1
ATOM 870 C CA . SER A 1 112 ? -2.867 10.691 0.167 1.00 94.56 112 SER A CA 1
ATOM 871 C C . SER A 1 112 ? -1.982 9.487 0.480 1.00 94.56 112 SER A C 1
ATOM 873 O O . SER A 1 112 ? -0.811 9.466 0.103 1.00 94.56 112 SER A O 1
ATOM 875 N N . LYS A 1 113 ? -2.513 8.492 1.198 1.00 96.50 113 LYS A N 1
ATOM 876 C CA . LYS A 1 113 ? -1.740 7.330 1.684 1.00 96.50 113 LYS A CA 1
ATOM 877 C C . LYS A 1 113 ? -1.952 6.112 0.800 1.00 96.50 113 LYS A C 1
ATOM 879 O O . LYS A 1 113 ? -3.029 5.949 0.229 1.00 96.50 113 LYS A O 1
ATOM 884 N N . ILE A 1 114 ? -0.947 5.240 0.745 1.00 97.44 114 ILE A N 1
ATOM 885 C CA . ILE A 1 114 ? -0.992 4.006 -0.047 1.00 97.44 114 ILE A CA 1
ATOM 886 C C . ILE A 1 114 ? -1.408 2.807 0.820 1.00 97.44 114 ILE A C 1
ATOM 888 O O . ILE A 1 114 ? -0.951 2.638 1.951 1.00 97.44 114 ILE A O 1
ATOM 892 N N . PHE A 1 115 ? -2.275 1.964 0.270 1.00 98.44 115 PHE A N 1
ATOM 893 C CA . PHE A 1 115 ? -2.812 0.744 0.869 1.00 98.44 115 PHE A CA 1
ATOM 894 C C . PHE A 1 115 ? -2.673 -0.430 -0.099 1.00 98.44 115 PHE A C 1
ATOM 896 O O . PHE A 1 115 ? -2.484 -0.230 -1.297 1.00 98.44 115 PHE A O 1
ATOM 903 N N . LEU A 1 116 ? -2.807 -1.652 0.419 1.00 98.56 116 LEU A N 1
ATOM 904 C CA . LEU A 1 116 ? -2.888 -2.863 -0.396 1.00 98.56 116 LEU A CA 1
ATOM 905 C C . LEU A 1 116 ? -4.289 -3.468 -0.352 1.00 98.56 116 LEU A C 1
ATOM 907 O O . LEU A 1 116 ? -4.933 -3.471 0.701 1.00 98.56 116 LEU A O 1
ATOM 911 N N . ALA A 1 117 ? -4.712 -4.053 -1.470 1.00 98.56 117 ALA A N 1
ATOM 912 C CA . ALA A 1 117 ? -5.972 -4.774 -1.594 1.00 98.56 117 ALA A CA 1
ATOM 913 C C . ALA A 1 117 ? -5.844 -6.059 -2.422 1.00 98.56 117 ALA A C 1
ATOM 915 O O . ALA A 1 117 ? -5.016 -6.154 -3.325 1.00 98.56 117 ALA A O 1
ATOM 916 N N . LYS A 1 118 ? -6.700 -7.047 -2.139 1.00 98.25 118 LYS A N 1
ATOM 917 C CA . LYS A 1 118 ? -6.839 -8.264 -2.966 1.00 98.25 118 LYS A CA 1
ATOM 918 C C . LYS A 1 118 ? -7.524 -8.004 -4.302 1.00 98.25 118 LYS A C 1
ATOM 920 O O . LYS A 1 118 ? -7.247 -8.701 -5.269 1.00 98.25 118 LYS A O 1
ATOM 925 N N . ASP A 1 119 ? -8.425 -7.033 -4.318 1.00 98.00 119 ASP A N 1
ATOM 926 C CA . ASP A 1 119 ? -9.173 -6.599 -5.488 1.00 98.00 119 ASP A CA 1
ATOM 927 C C . ASP A 1 119 ? -9.163 -5.062 -5.516 1.00 98.00 119 ASP A C 1
ATOM 929 O O . ASP A 1 119 ? -9.361 -4.445 -4.461 1.00 98.00 119 ASP A O 1
ATOM 933 N N . PRO A 1 120 ? -8.876 -4.429 -6.664 1.00 97.00 120 PRO A N 1
ATOM 934 C CA . PRO A 1 120 ? -8.708 -2.984 -6.731 1.00 97.00 120 PRO A CA 1
ATOM 935 C C . PRO A 1 120 ? -10.025 -2.216 -6.539 1.00 97.00 120 PRO A C 1
ATOM 937 O O . PRO A 1 120 ? -10.018 -1.152 -5.919 1.00 97.00 120 PRO A O 1
ATOM 940 N N . GLU A 1 121 ? -11.154 -2.732 -7.031 1.00 97.06 121 GLU A N 1
ATOM 941 C CA . GLU A 1 121 ? -12.447 -2.041 -6.961 1.00 97.06 121 GLU A CA 1
ATOM 942 C C . GLU A 1 121 ? -13.111 -2.263 -5.599 1.00 97.06 121 GLU A C 1
ATOM 944 O O . GLU A 1 121 ? -13.433 -1.302 -4.891 1.00 97.06 121 GLU A O 1
ATOM 949 N N . ASP A 1 122 ? -13.237 -3.526 -5.186 1.00 97.88 122 ASP A N 1
ATOM 950 C CA . ASP A 1 122 ? -13.813 -3.887 -3.890 1.00 97.88 122 ASP A CA 1
ATOM 951 C C . ASP A 1 122 ? -12.946 -3.355 -2.744 1.00 97.88 122 ASP A C 1
ATOM 953 O O . ASP A 1 122 ? -13.460 -2.907 -1.716 1.00 97.88 122 ASP A O 1
ATOM 957 N N . GLY A 1 123 ? -11.622 -3.351 -2.922 1.00 98.00 123 GLY A N 1
ATOM 958 C CA . GLY A 1 123 ? -10.684 -2.802 -1.951 1.00 98.00 123 GLY A CA 1
ATOM 959 C C . GLY A 1 123 ? -10.845 -1.297 -1.756 1.00 98.00 123 GLY A C 1
ATOM 960 O O . GLY A 1 123 ? -10.878 -0.827 -0.616 1.00 98.00 123 GLY A O 1
ATOM 961 N N . ALA A 1 124 ? -11.001 -0.539 -2.845 1.00 98.06 124 ALA A N 1
ATOM 962 C CA . ALA A 1 124 ? -11.240 0.899 -2.771 1.00 98.06 124 ALA A CA 1
ATOM 963 C C . ALA A 1 124 ? -12.565 1.201 -2.058 1.00 98.06 124 ALA A C 1
ATOM 965 O O . ALA A 1 124 ? -12.602 2.040 -1.156 1.00 98.06 124 ALA A O 1
ATOM 966 N N . ALA A 1 125 ? -13.632 0.470 -2.396 1.00 97.75 125 ALA A N 1
ATOM 967 C CA . ALA A 1 125 ? -14.920 0.586 -1.718 1.00 97.75 125 ALA A CA 1
ATOM 968 C C . ALA A 1 125 ? -14.817 0.258 -0.219 1.00 97.75 125 ALA A C 1
ATOM 970 O O . ALA A 1 125 ? -15.359 0.978 0.620 1.00 97.75 125 ALA A O 1
ATOM 971 N N . MET A 1 126 ? -14.078 -0.798 0.126 1.00 98.12 126 MET A N 1
ATOM 972 C CA . MET A 1 126 ? -13.883 -1.241 1.503 1.00 98.12 126 MET A CA 1
ATOM 973 C C . MET A 1 126 ? -13.119 -0.209 2.345 1.00 98.12 126 MET A C 1
ATOM 975 O O . MET A 1 126 ? -13.522 0.079 3.471 1.00 98.12 126 MET A O 1
ATOM 979 N N . LEU A 1 127 ? -12.055 0.398 1.807 1.00 98.00 127 LEU A N 1
ATOM 980 C CA . LEU A 1 127 ? -11.284 1.443 2.499 1.00 98.00 127 LEU A CA 1
ATOM 981 C C . LEU A 1 127 ? -12.084 2.733 2.737 1.00 98.00 127 LEU A C 1
ATOM 983 O O . LEU A 1 127 ? -11.756 3.485 3.651 1.00 98.00 127 LEU A O 1
ATOM 987 N N . MET A 1 128 ? -13.148 2.980 1.970 1.00 97.19 128 MET A N 1
ATOM 988 C CA . MET A 1 128 ? -14.065 4.102 2.205 1.00 97.19 128 MET A CA 1
ATOM 989 C C . MET A 1 128 ? -15.128 3.812 3.281 1.00 97.19 128 MET A C 1
ATOM 991 O O . MET A 1 128 ? -15.884 4.711 3.647 1.00 97.19 128 MET A O 1
ATOM 995 N N . SER A 1 129 ? -15.205 2.583 3.804 1.00 96.94 129 SER A N 1
ATOM 996 C CA . SER A 1 129 ? -16.152 2.229 4.865 1.00 96.94 129 SER A CA 1
ATOM 997 C C . SER A 1 129 ? -15.779 2.864 6.210 1.00 96.94 129 SER A C 1
ATOM 999 O O . SER A 1 129 ? -14.628 2.797 6.650 1.00 96.94 129 SER A O 1
ATOM 1001 N N . GLU A 1 130 ? -16.776 3.394 6.925 1.00 94.81 130 GLU A N 1
ATOM 1002 C CA . GLU A 1 130 ? -16.609 3.920 8.289 1.00 94.81 130 GLU A CA 1
ATOM 1003 C C . GLU A 1 130 ? -16.106 2.845 9.272 1.00 94.81 130 GLU A C 1
ATOM 1005 O O . GLU A 1 130 ? -15.372 3.159 10.212 1.00 94.81 130 GLU A O 1
ATOM 1010 N N . ASP A 1 131 ? -16.405 1.565 9.016 1.00 95.19 131 ASP A N 1
ATOM 1011 C CA . ASP A 1 131 ? -15.958 0.434 9.843 1.00 95.19 131 ASP A CA 1
ATOM 1012 C C . ASP A 1 131 ? -14.424 0.302 9.881 1.00 95.19 131 ASP A C 1
ATOM 1014 O O . ASP A 1 131 ? -13.846 -0.210 10.848 1.00 95.19 131 ASP A O 1
ATOM 1018 N N . LEU A 1 132 ? -13.745 0.775 8.829 1.00 96.00 132 LEU A N 1
ATOM 1019 C CA . LEU A 1 132 ? -12.293 0.696 8.705 1.00 96.00 132 LEU A CA 1
ATOM 1020 C C . LEU A 1 132 ? -11.558 1.932 9.227 1.00 96.00 132 LEU A C 1
ATOM 1022 O O . LEU A 1 132 ? -10.332 1.876 9.387 1.00 96.00 132 LEU A O 1
ATOM 1026 N N . GLN A 1 133 ? -12.282 3.000 9.583 1.00 95.12 133 GLN A N 1
ATOM 1027 C CA . GLN A 1 133 ? -11.708 4.279 10.006 1.00 95.12 133 GLN A CA 1
ATOM 1028 C C . GLN A 1 133 ? -10.683 4.126 11.138 1.00 95.12 133 GLN A C 1
ATOM 1030 O O . GLN A 1 133 ? -9.591 4.690 11.092 1.00 95.12 133 GLN A O 1
ATOM 1035 N N . TYR A 1 134 ? -11.019 3.337 12.156 1.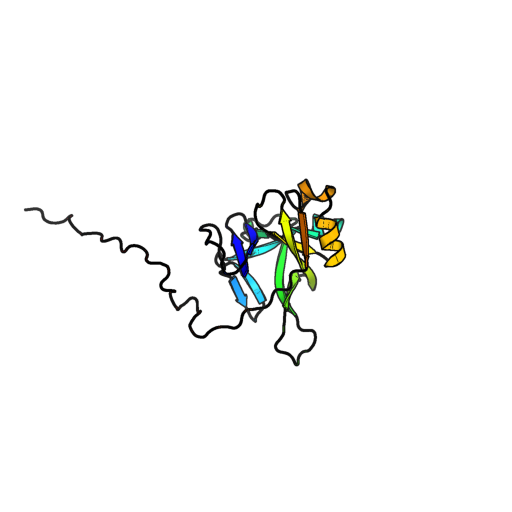00 93.94 134 TYR A N 1
ATOM 1036 C CA . TYR A 1 134 ? -10.196 3.190 13.360 1.00 93.94 134 TYR A CA 1
ATOM 1037 C C . TYR A 1 134 ? -9.279 1.965 13.336 1.00 93.94 134 TYR A C 1
ATOM 1039 O O . TYR A 1 134 ? -8.430 1.817 14.214 1.00 93.94 134 TYR A O 1
ATOM 1047 N N . THR A 1 135 ? -9.431 1.088 12.343 1.00 93.12 135 THR A N 1
ATOM 1048 C CA . THR A 1 135 ? -8.742 -0.208 12.287 1.00 93.12 135 THR A CA 1
ATOM 1049 C C . THR A 1 135 ? -7.711 -0.262 11.166 1.00 93.12 135 THR A C 1
ATOM 1051 O O . THR A 1 135 ? -6.567 -0.636 11.418 1.00 93.12 135 THR A O 1
ATOM 1054 N N . VAL A 1 136 ? -8.078 0.162 9.953 1.00 96.50 136 VAL A N 1
ATOM 1055 C CA . VAL A 1 136 ? -7.221 0.075 8.763 1.00 96.50 136 VAL A CA 1
ATOM 1056 C C . VAL A 1 136 ? -6.840 1.441 8.229 1.00 96.50 136 VAL A C 1
ATOM 1058 O O . VAL A 1 136 ? -5.674 1.646 7.956 1.00 96.50 136 VAL A O 1
ATOM 1061 N N . THR A 1 137 ? -7.719 2.427 8.108 1.00 96.25 137 THR A N 1
ATOM 1062 C CA . THR A 1 137 ? -7.313 3.692 7.458 1.00 96.25 137 THR A CA 1
ATOM 1063 C C . THR A 1 137 ? -6.681 4.674 8.440 1.00 96.25 137 THR A C 1
ATOM 1065 O O . THR A 1 137 ? -5.787 5.427 8.073 1.00 96.25 137 THR A O 1
ATOM 1068 N N . GLY A 1 138 ? -7.075 4.619 9.718 1.00 93.81 138 GLY A N 1
ATOM 1069 C CA . GLY A 1 138 ? -6.573 5.530 10.755 1.00 93.81 138 GLY A CA 1
ATOM 1070 C C . GLY A 1 138 ? -7.112 6.958 10.631 1.00 93.81 138 GLY A C 1
ATOM 1071 O O . GLY A 1 138 ? -6.586 7.860 11.272 1.00 93.81 138 GLY A O 1
ATOM 1072 N N . GLY A 1 139 ? -8.143 7.160 9.811 1.00 95.06 139 GLY A N 1
ATOM 1073 C CA . GLY A 1 139 ? -8.737 8.455 9.505 1.00 95.06 139 GLY A CA 1
ATOM 1074 C C . GLY A 1 139 ? -9.907 8.300 8.537 1.00 95.06 139 GLY A C 1
ATOM 1075 O O . GLY A 1 139 ? -10.077 7.246 7.918 1.00 95.06 139 GLY A O 1
ATOM 1076 N N . LYS A 1 140 ? -10.748 9.330 8.437 1.00 96.62 140 LYS A N 1
ATOM 1077 C CA . LYS A 1 140 ? -11.899 9.301 7.534 1.00 96.62 140 LYS A CA 1
ATOM 1078 C C . LYS A 1 140 ? -11.431 9.531 6.101 1.00 96.62 140 LYS A C 1
ATOM 1080 O O . LYS A 1 140 ? -10.889 10.589 5.783 1.00 96.62 140 LYS A O 1
ATOM 1085 N N . VAL A 1 141 ? -11.650 8.525 5.267 1.00 97.12 141 VAL A N 1
ATOM 1086 C CA . VAL A 1 141 ? -11.302 8.543 3.849 1.00 97.12 141 VAL A CA 1
ATOM 1087 C C . VAL A 1 141 ? -12.399 9.250 3.060 1.00 97.12 141 VAL A C 1
ATOM 1089 O O . VAL A 1 141 ? -13.585 9.027 3.300 1.00 97.12 141 VAL A O 1
ATOM 1092 N N . THR A 1 142 ? -12.007 10.105 2.119 1.00 96.38 142 THR A N 1
ATOM 1093 C CA . THR A 1 142 ? -12.923 10.828 1.219 1.00 96.38 142 THR A CA 1
ATOM 1094 C C . THR A 1 142 ? -12.930 10.267 -0.199 1.00 96.38 142 THR A C 1
ATOM 1096 O O . THR A 1 142 ? -13.908 10.459 -0.920 1.00 96.38 142 THR A O 1
ATOM 1099 N N . GLY A 1 143 ? -11.880 9.544 -0.586 1.00 96.69 143 GLY A N 1
ATOM 1100 C CA . GLY A 1 143 ? -11.793 8.826 -1.851 1.00 96.69 143 GLY A CA 1
ATOM 1101 C C . GLY A 1 143 ? -10.646 7.825 -1.837 1.00 96.69 143 GLY A C 1
ATOM 1102 O O . GLY A 1 143 ? -9.638 8.055 -1.174 1.00 96.69 143 GLY A O 1
ATOM 1103 N N . CYS A 1 144 ? -10.806 6.721 -2.561 1.00 97.81 144 CYS A N 1
ATOM 1104 C CA . CYS A 1 144 ? -9.755 5.740 -2.809 1.00 97.81 144 CYS A CA 1
ATOM 1105 C C . CYS A 1 144 ? -9.777 5.328 -4.276 1.00 97.81 144 CYS A C 1
ATOM 1107 O O . CYS A 1 144 ? -10.851 5.115 -4.841 1.00 97.81 144 CYS A O 1
ATOM 1109 N N . TYR A 1 145 ? -8.598 5.164 -4.867 1.00 96.81 145 TYR A N 1
ATOM 1110 C CA . TYR A 1 145 ? -8.444 4.840 -6.280 1.00 96.81 145 TYR A CA 1
ATOM 1111 C C . TYR A 1 145 ? -7.347 3.792 -6.475 1.00 96.81 145 TYR A C 1
ATOM 1113 O O . TYR A 1 145 ? -6.332 3.844 -5.772 1.00 96.81 145 TYR A O 1
ATOM 1121 N N . PRO A 1 146 ? -7.509 2.862 -7.431 1.00 96.25 146 PRO A N 1
ATOM 1122 C CA . PRO A 1 146 ? -6.413 2.017 -7.879 1.00 96.25 146 PRO A CA 1
ATOM 1123 C C . PRO A 1 146 ? -5.225 2.856 -8.338 1.00 96.25 146 PRO A C 1
ATOM 1125 O O . PRO A 1 146 ? -5.381 3.802 -9.111 1.00 96.25 146 PRO A O 1
ATOM 1128 N N . LEU A 1 147 ? -4.043 2.512 -7.836 1.00 94.25 147 LEU A N 1
ATOM 1129 C CA . LEU A 1 147 ? -2.797 3.186 -8.156 1.00 94.25 147 LEU A CA 1
ATOM 1130 C C . LEU A 1 147 ? -1.939 2.270 -9.024 1.00 94.25 147 LEU A C 1
ATOM 1132 O O . LEU A 1 147 ? -1.378 1.285 -8.547 1.00 94.25 147 LEU A O 1
ATOM 1136 N N . THR A 1 148 ? -1.797 2.633 -10.293 1.00 90.81 148 THR A N 1
ATOM 1137 C CA . THR A 1 148 ? -0.805 2.027 -11.180 1.00 90.81 148 THR A CA 1
ATOM 1138 C C . THR A 1 148 ? 0.510 2.776 -11.014 1.00 90.81 148 THR A C 1
ATOM 1140 O O . THR A 1 148 ? 0.588 3.971 -11.298 1.00 90.81 148 THR A O 1
ATOM 1143 N N . LEU A 1 149 ? 1.542 2.082 -10.539 1.00 89.44 149 LEU A N 1
ATOM 1144 C CA . LEU A 1 149 ? 2.891 2.628 -10.449 1.00 89.44 149 LEU A CA 1
ATOM 1145 C C . LEU A 1 149 ? 3.737 2.111 -11.598 1.00 89.44 149 LEU A C 1
ATOM 1147 O O . LEU A 1 149 ? 3.812 0.907 -11.815 1.00 89.44 149 LEU A O 1
ATOM 1151 N N . MET A 1 150 ? 4.404 3.025 -12.285 1.00 85.88 150 MET A N 1
ATOM 1152 C CA . MET A 1 150 ? 5.371 2.728 -13.334 1.00 85.88 150 MET A CA 1
ATOM 1153 C C . MET A 1 150 ? 6.694 3.379 -12.956 1.00 85.88 150 MET A C 1
ATOM 1155 O O . MET A 1 150 ? 6.706 4.430 -12.306 1.00 85.88 150 MET A O 1
ATOM 1159 N N . GLN A 1 151 ? 7.803 2.760 -13.345 1.00 78.50 151 GLN A N 1
ATOM 1160 C CA . GLN A 1 151 ? 9.097 3.413 -13.216 1.00 78.50 151 GLN A CA 1
ATOM 1161 C C . GLN A 1 151 ? 9.151 4.582 -14.201 1.00 78.50 151 GLN A C 1
ATOM 1163 O O . GLN A 1 151 ? 8.779 4.433 -15.364 1.00 78.50 151 GLN A O 1
ATOM 1168 N N . GLY A 1 152 ? 9.572 5.752 -13.722 1.00 71.56 152 GLY A N 1
ATOM 1169 C CA . GLY A 1 152 ? 9.822 6.892 -14.599 1.00 71.56 152 GLY A CA 1
ATOM 1170 C C . GLY A 1 152 ? 10.946 6.586 -15.590 1.00 71.56 152 GLY A C 1
ATOM 1171 O O . GLY A 1 152 ? 11.812 5.751 -15.324 1.00 71.56 152 GLY A O 1
ATOM 1172 N N . GLU A 1 153 ? 10.937 7.268 -16.733 1.00 65.25 153 GLU A N 1
ATOM 1173 C CA . GLU A 1 153 ? 12.045 7.204 -17.684 1.00 65.25 153 GLU A CA 1
ATOM 1174 C C . GLU A 1 153 ? 13.286 7.836 -17.038 1.00 65.25 153 GLU A C 1
ATOM 1176 O O . GLU A 1 153 ? 13.236 8.975 -16.575 1.00 65.25 153 GLU A O 1
ATOM 1181 N N . TYR A 1 154 ? 14.395 7.095 -16.981 1.00 56.84 154 TYR A N 1
ATOM 1182 C CA . TYR A 1 154 ? 15.665 7.646 -16.518 1.00 56.84 154 TYR A CA 1
ATOM 1183 C C . TYR A 1 154 ? 16.115 8.758 -17.472 1.00 56.84 154 TYR A C 1
ATOM 1185 O O . TYR A 1 154 ? 16.509 8.483 -18.609 1.00 56.84 154 TYR A O 1
ATOM 1193 N N . ALA A 1 155 ? 16.113 10.006 -17.009 1.00 56.06 155 ALA A N 1
ATOM 1194 C CA . ALA A 1 155 ? 16.791 11.082 -17.713 1.00 56.06 155 ALA A CA 1
ATOM 1195 C C . ALA A 1 155 ? 18.300 10.993 -17.438 1.00 56.06 155 ALA A C 1
ATOM 1197 O O . ALA A 1 155 ? 18.746 10.850 -16.299 1.00 56.06 155 ALA A O 1
ATOM 1198 N N . ALA A 1 156 ? 19.116 11.054 -18.492 1.00 48.78 156 ALA A N 1
ATOM 1199 C CA . ALA A 1 156 ? 20.566 11.078 -18.337 1.00 48.78 156 ALA A CA 1
ATOM 1200 C C . ALA A 1 156 ? 20.982 12.329 -17.539 1.00 48.78 156 ALA A C 1
ATOM 1202 O O . ALA A 1 156 ? 20.862 13.440 -18.050 1.00 48.78 156 ALA A O 1
ATOM 1203 N N . GLY A 1 157 ? 21.482 12.134 -16.315 1.00 53.84 157 GLY A N 1
ATOM 1204 C CA . GLY A 1 157 ? 21.829 13.216 -15.385 1.00 53.84 157 GLY A CA 1
ATOM 1205 C C . GLY A 1 157 ? 20.979 13.278 -14.109 1.00 53.84 157 GLY A C 1
ATOM 1206 O O . GLY A 1 157 ? 21.323 14.071 -13.244 1.00 53.84 157 GLY A O 1
ATOM 1207 N N . ASP A 1 158 ? 19.948 12.433 -13.979 1.00 53.09 158 ASP A N 1
ATOM 1208 C CA . ASP A 1 158 ? 19.137 12.249 -12.760 1.00 53.09 158 ASP A CA 1
ATOM 1209 C C . ASP A 1 158 ? 19.553 10.962 -12.013 1.00 53.09 158 ASP A C 1
ATOM 1211 O O . ASP A 1 158 ? 18.746 10.073 -11.740 1.00 53.09 158 ASP A O 1
ATOM 1215 N N . ASP A 1 159 ? 20.849 10.803 -11.744 1.00 54.78 159 ASP A N 1
ATOM 1216 C CA . ASP A 1 159 ? 21.356 9.742 -10.865 1.00 54.78 159 ASP A CA 1
ATOM 1217 C C . ASP A 1 159 ? 21.586 10.284 -9.443 1.00 54.78 159 ASP A C 1
ATOM 1219 O O . ASP A 1 159 ? 21.836 11.470 -9.240 1.00 54.78 159 ASP A O 1
ATOM 1223 N N . TYR A 1 160 ? 21.589 9.415 -8.433 1.00 52.25 160 TYR A N 1
ATOM 1224 C CA . TYR A 1 160 ? 21.922 9.801 -7.056 1.00 52.25 160 TYR A CA 1
ATOM 1225 C C . TYR A 1 160 ? 23.373 10.311 -6.920 1.00 52.25 160 TYR A C 1
ATOM 1227 O O . TYR A 1 160 ? 23.743 10.899 -5.904 1.00 52.25 160 TYR A O 1
ATOM 1235 N N . THR A 1 161 ? 24.221 10.042 -7.922 1.00 50.41 161 THR A N 1
ATOM 1236 C CA . THR A 1 161 ? 25.608 10.525 -7.998 1.00 50.41 161 THR A CA 1
ATOM 1237 C C . THR A 1 161 ? 25.722 11.939 -8.563 1.00 50.41 161 THR A C 1
ATOM 1239 O O . THR A 1 161 ? 26.725 12.618 -8.333 1.00 50.41 161 THR A O 1
ATOM 1242 N N . THR A 1 162 ? 24.703 12.398 -9.284 1.00 51.00 162 THR A N 1
ATOM 1243 C CA . THR A 1 162 ? 24.564 13.779 -9.734 1.00 51.00 162 THR A CA 1
ATOM 1244 C C . THR A 1 162 ? 23.848 14.553 -8.640 1.00 51.00 162 THR A C 1
ATOM 1246 O O . THR A 1 162 ? 22.630 14.506 -8.526 1.00 51.00 162 THR A O 1
ATOM 1249 N N . LEU A 1 163 ? 24.628 15.239 -7.801 1.00 41.72 163 LEU A N 1
ATOM 1250 C CA . LEU A 1 163 ? 24.106 16.231 -6.865 1.00 41.72 163 LEU A CA 1
ATOM 1251 C C . LEU A 1 163 ? 23.272 17.230 -7.672 1.00 41.72 163 LEU A C 1
ATOM 1253 O O . LEU A 1 163 ? 23.826 17.979 -8.478 1.00 41.72 163 LEU A O 1
ATOM 1257 N N . SER A 1 164 ? 21.951 17.222 -7.490 1.00 44.94 164 SER A N 1
ATOM 1258 C CA . SER A 1 164 ? 21.144 18.345 -7.938 1.00 44.94 164 SER A CA 1
ATOM 1259 C C . SER A 1 164 ? 21.675 19.585 -7.221 1.00 44.94 164 SER A C 1
ATOM 1261 O O . SER A 1 164 ? 21.963 19.557 -6.022 1.00 44.94 164 SER A O 1
ATOM 1263 N N . GLU A 1 165 ? 21.829 20.688 -7.947 1.00 44.47 165 GLU A N 1
ATOM 1264 C CA . GLU A 1 165 ? 22.256 21.989 -7.407 1.00 44.47 165 GLU A CA 1
ATOM 1265 C C . GLU A 1 165 ? 21.194 22.605 -6.457 1.00 44.47 165 GLU A C 1
ATOM 1267 O O . GLU A 1 165 ? 21.087 23.819 -6.338 1.00 44.47 165 GLU A O 1
ATOM 1272 N N . ALA A 1 166 ? 20.361 21.783 -5.805 1.00 40.50 166 ALA A N 1
ATOM 1273 C CA . ALA A 1 166 ? 19.249 22.189 -4.950 1.00 40.50 166 ALA A CA 1
ATOM 1274 C C . ALA A 1 166 ? 19.528 22.023 -3.445 1.00 40.50 166 ALA A C 1
ATOM 1276 O O . ALA A 1 166 ? 18.684 22.387 -2.630 1.00 40.50 166 ALA A O 1
ATOM 1277 N N . SER A 1 167 ? 20.712 21.545 -3.054 1.00 39.94 167 SER A N 1
ATOM 1278 C CA . SER A 1 167 ? 21.211 21.728 -1.691 1.00 39.94 167 SER A CA 1
ATOM 1279 C C . SER A 1 167 ? 22.463 22.597 -1.716 1.00 39.94 167 SER A C 1
ATOM 1281 O O . SER A 1 167 ? 23.582 22.098 -1.584 1.00 39.94 167 SER A O 1
ATOM 1283 N N . ASP A 1 168 ? 22.272 23.910 -1.833 1.00 39.62 168 ASP A N 1
ATOM 1284 C CA . ASP A 1 168 ? 23.172 24.855 -1.170 1.00 39.62 168 ASP A CA 1
ATOM 1285 C C . ASP A 1 168 ? 23.052 24.581 0.338 1.00 39.62 168 ASP A C 1
ATOM 1287 O O . ASP A 1 168 ? 22.321 25.240 1.077 1.00 39.62 168 ASP A O 1
ATOM 1291 N N . SER A 1 169 ? 23.725 23.528 0.807 1.00 42.09 169 SER A N 1
ATOM 1292 C CA . SER A 1 169 ? 24.151 23.474 2.191 1.00 42.09 169 SER A CA 1
ATOM 1293 C C . SER A 1 169 ? 25.076 24.665 2.343 1.00 42.09 169 SER A C 1
ATOM 1295 O O . SER A 1 169 ? 26.175 24.638 1.788 1.00 42.09 169 SER A O 1
ATOM 1297 N N . GLU A 1 170 ? 24.598 25.716 3.011 1.00 41.22 170 GLU A N 1
ATOM 1298 C CA . GLU A 1 170 ? 25.424 26.845 3.417 1.00 41.22 170 GLU A CA 1
ATOM 1299 C C . GLU A 1 170 ? 26.743 26.278 3.947 1.00 41.22 170 GLU A C 1
ATOM 1301 O O . GLU A 1 170 ? 26.773 25.513 4.917 1.00 41.22 170 GLU A O 1
ATOM 1306 N N . GLU A 1 171 ? 27.808 26.556 3.201 1.00 38.88 171 GLU A N 1
ATOM 1307 C CA . GLU A 1 171 ? 29.175 26.215 3.540 1.00 38.88 171 GLU A CA 1
ATOM 1308 C C . GLU A 1 171 ? 29.428 26.873 4.895 1.00 38.88 171 GLU A C 1
ATOM 1310 O O . GLU A 1 171 ? 29.504 28.095 5.010 1.00 38.88 171 GLU A O 1
ATOM 1315 N N . TRP A 1 172 ? 29.411 26.070 5.960 1.00 39.03 172 TRP A N 1
ATOM 1316 C CA . TRP A 1 172 ? 29.776 26.544 7.283 1.00 39.03 172 TRP A CA 1
ATOM 1317 C C . TRP A 1 172 ? 31.263 26.880 7.211 1.00 39.03 172 TRP A C 1
ATOM 1319 O O . TRP A 1 172 ? 32.103 25.998 7.392 1.00 39.03 172 TRP A O 1
ATOM 1329 N N . ASP A 1 173 ? 31.566 28.146 6.920 1.00 40.44 173 ASP A N 1
ATOM 1330 C CA . ASP A 1 173 ? 32.871 28.765 7.123 1.00 40.44 173 ASP A CA 1
ATOM 1331 C C . ASP A 1 173 ? 33.203 28.655 8.617 1.00 40.44 173 ASP A C 1
ATOM 1333 O O . ASP A 1 173 ? 32.927 29.535 9.435 1.00 40.44 173 ASP A O 1
ATOM 1337 N N . LEU A 1 174 ? 33.758 27.508 9.002 1.00 41.88 174 LEU A N 1
ATOM 1338 C CA . LEU A 1 174 ? 34.500 27.357 10.238 1.00 41.88 174 LEU A CA 1
ATOM 1339 C C . LEU A 1 174 ? 35.803 28.137 10.048 1.00 41.88 174 LEU A C 1
ATOM 1341 O O . LEU A 1 174 ? 36.838 27.563 9.721 1.00 41.88 174 LEU A O 1
ATOM 1345 N N . GLU A 1 175 ? 35.740 29.460 10.210 1.00 44.09 175 GLU A N 1
ATOM 1346 C CA . GLU A 1 175 ? 36.940 30.268 10.396 1.00 44.09 175 GLU A CA 1
ATOM 1347 C C . GLU A 1 175 ? 37.656 29.760 11.660 1.00 44.09 175 GLU A C 1
ATOM 1349 O O . GLU A 1 175 ? 37.187 29.910 12.793 1.00 44.09 175 GLU A O 1
ATOM 1354 N N . ASP A 1 176 ? 38.785 29.088 11.422 1.00 45.72 176 ASP A N 1
ATOM 1355 C CA . ASP A 1 176 ? 39.779 28.600 12.379 1.00 45.72 176 ASP A CA 1
ATOM 1356 C C . ASP A 1 176 ? 40.443 29.765 13.146 1.00 45.72 176 ASP A C 1
ATOM 1358 O O . ASP A 1 176 ? 41.639 30.016 13.026 1.00 45.72 176 ASP A O 1
ATOM 1362 N N . ASP A 1 177 ? 39.686 30.480 13.977 1.00 46.53 177 ASP A N 1
ATOM 1363 C CA . ASP A 1 177 ? 40.189 31.623 14.759 1.00 46.53 177 ASP A CA 1
ATOM 1364 C C . ASP A 1 177 ? 40.625 31.228 16.190 1.00 46.53 177 ASP A C 1
ATOM 1366 O O . ASP A 1 177 ? 40.505 31.995 17.147 1.00 46.53 177 ASP A O 1
ATOM 1370 N N . TRP A 1 178 ? 41.126 29.997 16.367 1.00 50.41 178 TRP A N 1
ATOM 1371 C CA . TRP A 1 178 ? 41.440 29.429 17.692 1.00 50.41 178 TRP A CA 1
ATOM 1372 C C . TRP A 1 178 ? 42.873 28.942 17.913 1.00 50.41 178 TRP A C 1
ATOM 1374 O O . TRP A 1 178 ? 43.112 28.216 18.876 1.00 50.41 178 TRP A O 1
ATOM 1384 N N . PHE A 1 179 ? 43.852 29.387 17.124 1.00 44.75 179 PHE A N 1
ATOM 1385 C CA . PHE A 1 179 ? 45.259 29.245 17.516 1.00 44.75 179 PHE A CA 1
ATOM 1386 C C . PHE A 1 179 ? 46.106 30.425 17.048 1.00 44.75 179 PHE A C 1
ATOM 1388 O O . PHE A 1 179 ? 46.613 30.409 15.938 1.00 44.75 179 PHE A O 1
ATOM 1395 N N . GLU A 1 180 ? 46.328 31.387 17.942 1.00 41.53 180 GLU A N 1
ATOM 1396 C CA . GLU A 1 180 ? 47.649 31.998 18.133 1.00 41.53 180 GLU A CA 1
ATOM 1397 C C . GLU A 1 180 ? 47.722 32.598 19.554 1.00 41.53 180 GLU A C 1
ATOM 1399 O O . GLU A 1 180 ? 47.260 33.703 19.835 1.00 41.53 180 GLU A O 1
ATOM 1404 N N . GLU A 1 181 ? 48.265 31.803 20.485 1.00 43.34 181 GLU A N 1
ATOM 1405 C CA . GLU A 1 181 ? 48.986 32.321 21.651 1.00 43.34 181 GLU A CA 1
ATOM 1406 C C . GLU A 1 181 ? 50.364 32.806 21.170 1.00 43.34 181 GLU A C 1
ATOM 1408 O O . GLU A 1 181 ? 51.120 31.996 20.637 1.00 43.34 181 GLU A O 1
ATOM 1413 N N . GLU A 1 182 ? 50.681 34.091 21.371 1.00 40.19 182 GLU A N 1
ATOM 1414 C CA . GLU A 1 182 ? 51.882 34.598 22.079 1.00 40.19 182 GLU A CA 1
ATOM 1415 C C . GLU A 1 182 ? 51.826 36.125 22.290 1.00 40.19 182 GLU A C 1
ATOM 1417 O O . GLU A 1 182 ? 51.632 36.885 21.314 1.00 40.19 182 GLU A O 1
#

Foldseek 3Di:
DWKAFQVFFIFDDDPPDDDDPRIDPAFDDDPQKTAAGPVRWFWWWFQVCCVPQQKTGIGTDHPVPADPRIFTWIWDWDDPDPPDPDTWTWIATPVRQTWFKKWWAAPVRPGTTIMTGSDFPSHFVSCQDPVCCVPHPVGHTPGMGTDTHDDDDDDVQPDPVNPDPP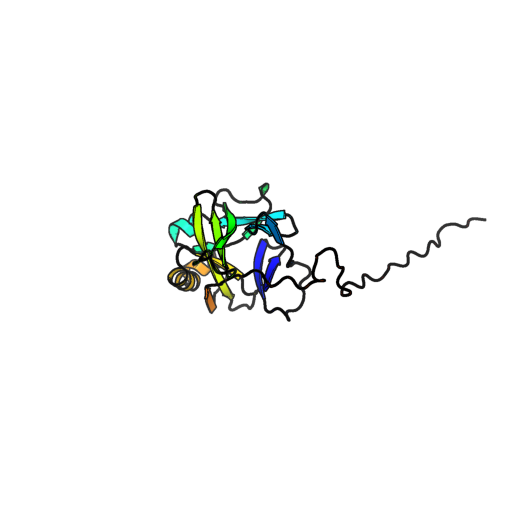DPPPPPPPPPPPDDDD

Organism: Verticillium longisporum (NCBI:txid100787)